Protein AF-A0A1B6FZK7-F1 (afdb_monomer)

Solvent-accessible surface area (backbone atoms only — not comparable to full-atom values): 5771 Å² total; per-residue (Å²): 124,84,52,75,45,79,44,79,48,74,49,73,49,76,48,64,55,76,93,79,42,51,47,35,37,44,37,37,37,37,30,40,36,41,39,35,43,72,48,100,46,32,34,38,40,30,53,40,81,36,28,35,19,69,41,79,46,75,32,84,74,42,88,84,46,84,75,63,69,93,72,48,66,68,41,81,47,97,65,76,62,66,64,30,38,40,35,35,57,97,88,44,76,78,49,77,51,79,128

Structure (mmCIF, N/CA/C/O backbone):
data_AF-A0A1B6FZK7-F1
#
_entry.id   AF-A0A1B6FZK7-F1
#
loop_
_atom_site.group_PDB
_atom_site.id
_atom_site.type_symbol
_atom_site.label_atom_id
_atom_site.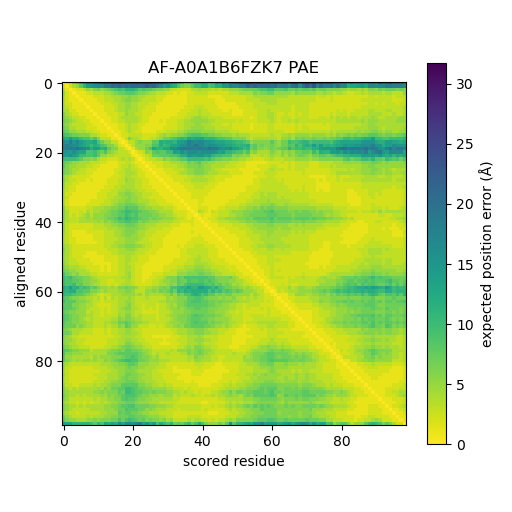label_alt_id
_atom_site.label_comp_id
_atom_site.label_asym_id
_atom_site.label_entity_id
_atom_site.label_seq_id
_atom_site.pdbx_PDB_ins_code
_atom_site.Cartn_x
_atom_site.Cartn_y
_atom_site.Cartn_z
_atom_site.occupancy
_atom_site.B_iso_or_equiv
_atom_site.auth_seq_id
_atom_site.auth_comp_id
_atom_site.auth_asym_id
_atom_site.auth_atom_id
_atom_site.pdbx_PDB_model_num
ATOM 1 N N . ALA A 1 1 ? -15.516 -9.592 17.892 1.00 57.16 1 ALA A N 1
ATOM 2 C CA . ALA A 1 1 ? -14.551 -9.012 16.940 1.00 57.16 1 ALA A CA 1
ATOM 3 C C . ALA A 1 1 ? -13.152 -9.338 17.444 1.00 57.16 1 ALA A C 1
ATOM 5 O O . ALA A 1 1 ? -12.809 -8.875 18.520 1.00 57.16 1 ALA A O 1
ATOM 6 N N . ASN A 1 2 ? -12.424 -10.224 16.760 1.00 71.50 2 ASN A N 1
ATOM 7 C CA . ASN A 1 2 ? -11.014 -10.521 17.054 1.00 71.50 2 ASN A CA 1
ATOM 8 C C . ASN A 1 2 ? -10.342 -11.149 15.820 1.00 71.50 2 ASN A C 1
ATOM 10 O O . ASN A 1 2 ? -9.651 -12.160 15.904 1.00 71.50 2 ASN A O 1
ATOM 14 N N . THR A 1 3 ? -10.671 -10.616 14.643 1.00 90.12 3 THR A N 1
ATOM 15 C CA . THR A 1 3 ? -10.208 -11.161 13.367 1.00 90.12 3 THR A CA 1
ATOM 16 C C . THR A 1 3 ? -9.050 -10.315 12.872 1.00 90.12 3 THR A C 1
ATOM 18 O O . THR A 1 3 ? -9.173 -9.091 12.759 1.00 90.12 3 THR A O 1
ATOM 21 N N . GLN A 1 4 ? -7.941 -10.984 12.572 1.00 95.19 4 GLN A N 1
ATOM 22 C CA . GLN A 1 4 ? -6.811 -10.411 11.861 1.00 95.19 4 GLN A CA 1
ATOM 23 C C . GLN A 1 4 ? -6.845 -10.889 10.413 1.00 95.19 4 GLN A C 1
ATOM 25 O O . GLN A 1 4 ? -6.980 -12.082 10.148 1.00 95.19 4 GLN A O 1
ATOM 30 N N . TYR A 1 5 ? -6.695 -9.947 9.493 1.00 96.81 5 TYR A N 1
ATOM 31 C CA . TYR A 1 5 ? -6.536 -10.206 8.073 1.00 96.81 5 TYR A CA 1
ATOM 32 C C . TYR A 1 5 ? -5.112 -9.863 7.661 1.00 96.81 5 TYR A C 1
ATOM 34 O O . TYR A 1 5 ? -4.572 -8.826 8.057 1.00 96.81 5 TYR A O 1
ATOM 42 N N . GLU A 1 6 ? -4.520 -10.722 6.844 1.00 97.75 6 GLU A N 1
ATOM 43 C CA . GLU A 1 6 ? -3.172 -10.540 6.323 1.00 97.75 6 GLU A CA 1
ATOM 44 C C . GLU A 1 6 ? -3.222 -10.438 4.804 1.00 97.75 6 GLU A C 1
ATOM 46 O O . GLU A 1 6 ? -3.808 -11.287 4.132 1.00 97.75 6 GLU A O 1
ATOM 51 N N . TYR A 1 7 ? -2.598 -9.396 4.263 1.00 98.00 7 TYR A N 1
ATOM 52 C CA . TYR A 1 7 ? -2.557 -9.138 2.831 1.00 98.00 7 TYR A CA 1
ATOM 53 C C . TYR A 1 7 ? -1.121 -8.936 2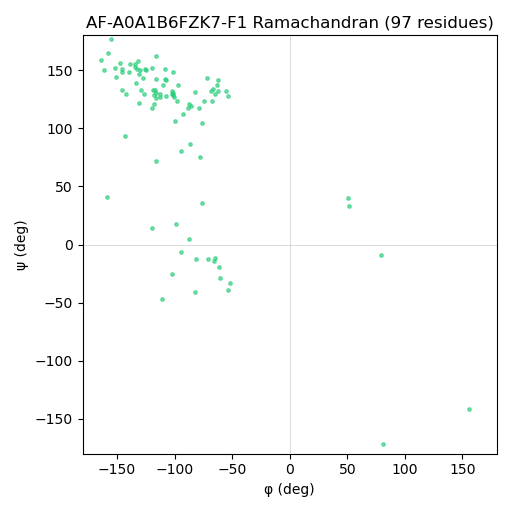.365 1.00 98.00 7 TYR A C 1
ATOM 55 O O . TYR A 1 7 ? -0.307 -8.301 3.037 1.00 98.00 7 TYR A O 1
ATOM 63 N N . LYS A 1 8 ? -0.832 -9.425 1.159 1.00 98.00 8 LYS A N 1
ATOM 64 C CA . LYS A 1 8 ? 0.352 -9.030 0.398 1.00 98.00 8 LYS A CA 1
ATOM 65 C C . LYS A 1 8 ? -0.039 -7.877 -0.518 1.00 98.00 8 LYS A C 1
ATOM 67 O O . LYS A 1 8 ? -0.817 -8.062 -1.451 1.00 98.00 8 LYS A O 1
ATOM 72 N N . LEU A 1 9 ? 0.494 -6.691 -0.255 1.00 96.69 9 LEU A N 1
ATOM 73 C CA . LEU A 1 9 ? 0.315 -5.534 -1.120 1.00 96.69 9 LEU A CA 1
ATOM 74 C C . LEU A 1 9 ? 1.319 -5.609 -2.269 1.00 96.69 9 LEU A C 1
ATOM 76 O O . LEU A 1 9 ? 2.516 -5.789 -2.044 1.00 96.69 9 LEU A O 1
ATOM 80 N N . ARG A 1 10 ? 0.833 -5.418 -3.494 1.00 96.38 10 ARG A N 1
ATOM 81 C CA . ARG A 1 10 ? 1.651 -5.131 -4.673 1.00 96.38 10 ARG A CA 1
ATOM 82 C C . ARG A 1 10 ? 1.077 -3.899 -5.354 1.00 96.38 10 ARG A C 1
ATOM 84 O O . ARG A 1 10 ? -0.130 -3.812 -5.554 1.00 96.38 10 ARG A O 1
ATOM 91 N N . GLY A 1 11 ? 1.940 -2.962 -5.707 1.00 94.94 11 GLY A N 1
ATOM 92 C CA . GLY A 1 11 ? 1.563 -1.747 -6.416 1.00 94.94 11 GLY A CA 1
ATOM 93 C C . GLY A 1 11 ? 2.580 -1.432 -7.494 1.00 94.94 11 GLY A C 1
ATOM 94 O O . GLY A 1 11 ? 3.738 -1.843 -7.409 1.00 94.94 11 GLY A O 1
ATOM 95 N N . ARG A 1 12 ? 2.156 -0.702 -8.518 1.00 95.25 12 ARG A N 1
ATOM 96 C CA . ARG A 1 12 ? 3.073 -0.156 -9.513 1.00 95.25 12 ARG A CA 1
ATOM 97 C C . ARG A 1 12 ? 2.524 1.126 -10.099 1.00 95.25 12 ARG A C 1
ATOM 99 O O . ARG A 1 12 ? 1.325 1.231 -10.350 1.00 95.25 12 ARG A O 1
ATOM 106 N N . THR A 1 13 ? 3.434 2.040 -10.379 1.00 94.69 13 THR A N 1
ATOM 107 C CA . THR A 1 13 ? 3.156 3.310 -11.035 1.00 94.69 13 THR A CA 1
ATOM 108 C C . THR A 1 13 ? 4.165 3.452 -12.155 1.00 94.69 13 THR A C 1
ATOM 110 O O . THR A 1 13 ? 5.367 3.392 -11.907 1.00 94.69 13 THR A O 1
ATOM 113 N N . LEU A 1 14 ? 3.682 3.598 -13.385 1.00 94.00 14 LEU A N 1
ATOM 114 C CA . LEU A 1 14 ? 4.517 3.673 -14.579 1.00 94.00 14 LEU A CA 1
ATOM 115 C C . LEU A 1 14 ? 4.084 4.870 -15.422 1.00 94.00 14 LEU A C 1
ATOM 117 O O . LEU A 1 14 ? 2.898 5.189 -15.487 1.00 94.00 14 LEU A O 1
ATOM 121 N N . THR A 1 15 ? 5.045 5.486 -16.093 1.00 92.81 15 THR A N 1
ATOM 122 C CA . THR A 1 15 ? 4.846 6.501 -17.126 1.00 92.81 15 THR A CA 1
ATOM 123 C C . THR A 1 15 ? 5.562 6.069 -18.404 1.00 92.81 15 THR A C 1
ATOM 125 O O . THR A 1 15 ? 6.567 5.355 -18.338 1.00 92.81 15 THR A O 1
ATOM 128 N N . ALA A 1 16 ? 5.039 6.476 -19.558 1.00 90.94 16 ALA A N 1
ATOM 129 C CA . ALA A 1 16 ? 5.631 6.215 -20.866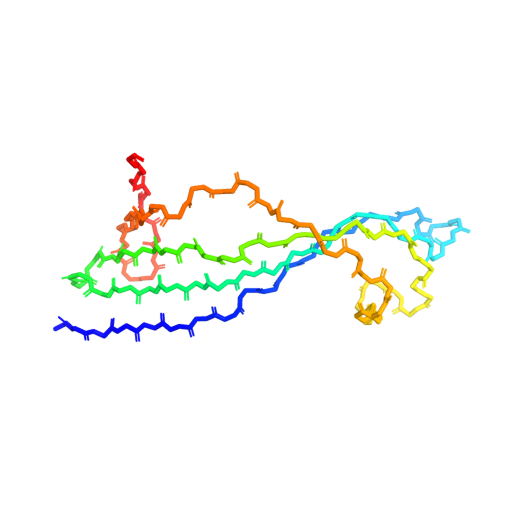 1.00 90.94 16 ALA A CA 1
ATOM 130 C C . ALA A 1 16 ? 5.252 7.305 -21.872 1.00 90.94 16 ALA A C 1
ATOM 132 O O . ALA A 1 16 ? 4.170 7.892 -21.799 1.00 90.94 16 ALA A O 1
ATOM 133 N N . LEU A 1 17 ? 6.123 7.515 -22.859 1.00 86.06 17 LEU A N 1
ATOM 134 C CA . LEU A 1 17 ? 5.816 8.272 -24.071 1.00 86.06 17 LEU A CA 1
ATOM 135 C C . LEU A 1 17 ? 5.368 7.293 -25.159 1.00 86.06 17 LEU A C 1
ATOM 137 O O . LEU A 1 17 ? 6.145 6.907 -26.029 1.00 86.06 17 LEU A O 1
ATOM 141 N N . HIS A 1 18 ? 4.100 6.888 -25.096 1.00 76.12 18 HIS A N 1
ATOM 142 C CA . HIS A 1 18 ? 3.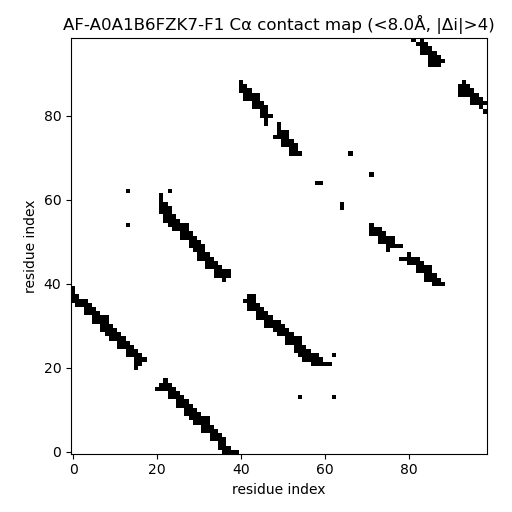564 5.778 -25.895 1.00 76.12 18 HIS A CA 1
ATOM 143 C C . HIS A 1 18 ? 3.629 5.997 -27.420 1.00 76.12 18 HIS A C 1
ATOM 145 O O . HIS A 1 18 ? 3.565 5.049 -28.187 1.00 76.12 18 HIS A O 1
ATOM 151 N N . GLN A 1 19 ? 3.777 7.247 -27.871 1.00 76.75 19 GLN A N 1
ATOM 152 C CA . GLN A 1 19 ? 3.903 7.599 -29.291 1.00 76.75 19 GLN A CA 1
ATOM 153 C C . GLN A 1 19 ? 5.325 7.414 -29.848 1.00 76.75 19 GLN A C 1
ATOM 155 O O . GLN A 1 19 ? 5.513 7.493 -31.058 1.00 76.75 19 GLN A O 1
ATOM 160 N N . VAL A 1 20 ? 6.324 7.215 -28.980 1.00 78.06 20 VAL A N 1
ATOM 161 C CA . VAL A 1 20 ? 7.745 7.167 -29.361 1.00 78.06 20 VAL A CA 1
ATOM 162 C C . VAL A 1 20 ? 8.308 5.758 -29.207 1.00 78.06 20 VAL A C 1
ATOM 164 O O . VAL A 1 20 ? 8.990 5.271 -30.103 1.00 78.06 20 VAL A O 1
ATOM 167 N N . ALA A 1 21 ? 8.034 5.105 -28.076 1.00 79.00 21 ALA A N 1
ATOM 168 C CA . ALA A 1 21 ? 8.473 3.743 -27.800 1.00 79.00 21 ALA A CA 1
ATOM 169 C C . ALA A 1 21 ? 7.684 3.143 -26.631 1.00 79.00 21 ALA A C 1
ATOM 171 O O . ALA A 1 21 ? 7.219 3.864 -25.744 1.00 79.00 21 ALA A O 1
ATOM 172 N N . ASP A 1 22 ? 7.664 1.815 -26.545 1.00 84.19 22 ASP A N 1
ATOM 173 C CA . ASP A 1 22 ? 7.143 1.071 -25.392 1.00 84.19 22 ASP A CA 1
ATOM 174 C C . ASP A 1 22 ? 8.108 1.076 -24.194 1.00 84.19 22 ASP A C 1
ATOM 176 O O . ASP A 1 22 ? 8.236 0.097 -23.458 1.00 84.19 22 ASP A O 1
ATOM 180 N N . GLN A 1 23 ? 8.817 2.185 -23.987 1.00 88.50 23 GLN A N 1
ATOM 181 C CA . GLN A 1 23 ? 9.710 2.364 -22.853 1.00 88.50 23 GLN A CA 1
ATOM 182 C C . GLN A 1 23 ? 8.926 2.948 -21.679 1.00 88.50 23 GLN A C 1
ATOM 184 O O . GLN A 1 23 ? 8.432 4.077 -21.734 1.00 88.50 23 GLN A O 1
ATOM 189 N N . TYR A 1 24 ? 8.863 2.188 -20.592 1.00 92.81 24 TYR A N 1
ATOM 190 C CA . TYR A 1 24 ? 8.216 2.598 -19.356 1.00 92.81 24 TYR A CA 1
ATOM 191 C C . TYR A 1 24 ? 9.259 2.901 -18.288 1.00 92.81 24 TYR A C 1
ATOM 193 O O . TYR A 1 24 ? 10.280 2.220 -18.158 1.00 92.81 24 TYR A O 1
ATOM 201 N N . SER A 1 25 ? 8.985 3.934 -17.499 1.00 93.75 25 SER A N 1
ATOM 202 C CA . SER A 1 25 ? 9.752 4.266 -16.300 1.00 93.75 25 SER A CA 1
ATOM 203 C C . SER A 1 25 ? 8.820 4.484 -15.116 1.00 93.75 25 SER A C 1
ATOM 205 O O . SER A 1 25 ? 7.672 4.890 -15.289 1.00 93.75 25 SER A O 1
ATOM 207 N N . GLY A 1 26 ? 9.286 4.203 -13.906 1.00 95.12 26 GLY A N 1
ATOM 208 C CA . GLY A 1 26 ? 8.483 4.388 -12.700 1.00 95.12 26 GLY A CA 1
ATOM 209 C C . GLY A 1 26 ? 8.953 3.500 -11.564 1.00 95.12 26 GLY A C 1
ATOM 210 O O . GLY A 1 26 ? 10.153 3.294 -11.394 1.00 95.12 26 GLY A O 1
ATOM 211 N N . MET A 1 27 ? 8.014 2.964 -10.789 1.00 95.88 27 MET A N 1
ATOM 212 C CA . MET A 1 27 ? 8.335 2.102 -9.656 1.00 95.88 27 MET A CA 1
ATOM 213 C C . MET A 1 27 ? 7.297 1.006 -9.437 1.00 95.88 27 MET A C 1
ATOM 215 O O . MET A 1 27 ? 6.103 1.179 -9.692 1.00 95.88 27 MET A O 1
ATOM 219 N N . VAL A 1 28 ? 7.762 -0.107 -8.886 1.00 97.00 28 VAL A N 1
ATOM 220 C CA . VAL A 1 28 ? 6.925 -1.132 -8.260 1.00 97.00 28 VAL A CA 1
ATOM 221 C C . VAL A 1 28 ? 7.127 -1.086 -6.752 1.00 97.00 28 VAL A C 1
ATOM 223 O O . VAL A 1 28 ? 8.205 -0.737 -6.275 1.00 97.00 28 VAL A O 1
ATOM 226 N N . MET A 1 29 ? 6.106 -1.467 -5.994 1.00 97.25 29 MET A N 1
ATOM 227 C CA . MET A 1 29 ? 6.157 -1.588 -4.541 1.00 97.25 29 MET A CA 1
ATOM 228 C C . MET A 1 29 ? 5.553 -2.907 -4.076 1.00 97.25 29 MET A C 1
ATOM 230 O O . MET A 1 29 ? 4.634 -3.444 -4.703 1.00 97.25 29 MET A O 1
ATOM 234 N N . ARG A 1 30 ? 6.047 -3.406 -2.947 1.00 97.75 30 ARG A N 1
ATOM 235 C CA . ARG A 1 30 ? 5.477 -4.545 -2.230 1.00 97.75 30 ARG A CA 1
ATOM 236 C C . ARG A 1 30 ? 5.512 -4.303 -0.729 1.00 97.75 30 ARG A C 1
ATOM 238 O O . ARG A 1 30 ? 6.416 -3.627 -0.251 1.00 97.75 30 ARG A O 1
ATOM 245 N N . ALA A 1 31 ? 4.541 -4.837 -0.000 1.00 98.06 31 ALA A N 1
ATOM 246 C CA . ALA A 1 31 ? 4.510 -4.775 1.458 1.00 98.06 31 ALA A CA 1
ATOM 247 C C . ALA A 1 31 ? 3.626 -5.885 2.037 1.00 98.06 31 ALA A C 1
ATOM 249 O O . ALA A 1 31 ? 2.791 -6.463 1.337 1.00 98.06 31 ALA A O 1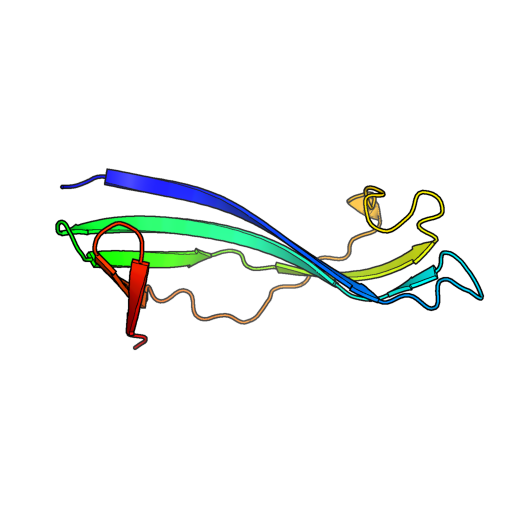
ATOM 250 N N . ASP A 1 32 ? 3.766 -6.119 3.335 1.00 98.00 32 ASP A N 1
ATOM 251 C CA . ASP A 1 32 ? 2.861 -6.949 4.121 1.00 98.00 32 ASP A CA 1
ATOM 252 C C . ASP A 1 32 ? 1.920 -6.042 4.915 1.00 98.00 32 ASP A C 1
ATOM 254 O O . ASP A 1 32 ? 2.374 -5.131 5.610 1.00 98.00 32 ASP A O 1
ATOM 258 N N . ILE A 1 33 ? 0.613 -6.278 4.820 1.00 97.88 33 ILE A N 1
ATOM 259 C CA . ILE A 1 33 ? -0.402 -5.493 5.524 1.00 97.88 33 ILE A CA 1
ATOM 260 C C . ILE A 1 33 ? -1.133 -6.393 6.509 1.00 97.88 33 ILE A C 1
ATOM 262 O O . ILE A 1 33 ? -1.688 -7.422 6.124 1.00 97.88 33 ILE A O 1
ATOM 266 N N . ARG A 1 34 ? -1.173 -5.979 7.775 1.00 97.69 34 ARG A N 1
ATOM 267 C CA . ARG A 1 34 ? -2.026 -6.587 8.799 1.00 97.69 34 ARG A CA 1
ATOM 268 C C . ARG A 1 34 ? -3.169 -5.645 9.124 1.00 97.69 34 ARG A C 1
ATOM 270 O O . ARG A 1 34 ? -2.932 -4.478 9.435 1.00 97.69 34 ARG A O 1
ATOM 277 N N . VAL A 1 35 ? -4.393 -6.156 9.065 1.00 97.06 35 VAL A N 1
ATOM 278 C CA . VAL A 1 35 ? -5.610 -5.428 9.429 1.00 97.06 35 VAL A CA 1
ATOM 279 C C . VAL A 1 35 ? -6.270 -6.139 10.598 1.00 97.06 35 VAL A C 1
ATOM 281 O O . VAL A 1 35 ? -6.625 -7.309 10.489 1.00 97.06 35 VAL A O 1
ATOM 284 N N . HIS A 1 36 ? -6.449 -5.435 11.708 1.00 96.56 36 HIS A N 1
ATOM 285 C CA . HIS A 1 36 ? -7.105 -5.955 12.901 1.00 96.56 36 HIS A CA 1
ATOM 286 C C . HIS A 1 36 ? -8.436 -5.238 13.136 1.00 96.56 36 HIS A C 1
ATOM 288 O O . HIS A 1 36 ? -8.474 -4.008 13.227 1.00 96.56 36 HIS A O 1
ATOM 294 N N . GLN A 1 37 ? -9.519 -6.002 13.279 1.00 94.31 37 GLN A N 1
ATOM 295 C CA . GLN A 1 37 ? -10.841 -5.461 13.593 1.00 94.31 37 GLN A CA 1
ATOM 296 C C . GLN A 1 37 ? -10.929 -5.069 15.076 1.00 94.31 37 GLN A C 1
ATOM 298 O O . GLN A 1 37 ? -11.076 -5.942 15.931 1.00 94.31 37 GLN A O 1
ATOM 303 N N . ASN A 1 38 ? -10.877 -3.773 15.404 1.00 92.19 38 ASN A N 1
ATOM 304 C CA . ASN A 1 38 ? -10.992 -3.330 16.801 1.00 92.19 38 ASN A CA 1
ATOM 305 C C . ASN A 1 38 ? -12.455 -3.251 17.267 1.00 92.19 38 ASN A C 1
ATOM 307 O O . ASN A 1 38 ? -12.763 -3.620 18.395 1.00 92.19 38 ASN A O 1
ATOM 311 N N . SER A 1 39 ? -13.354 -2.756 16.413 1.00 92.75 39 SER A N 1
ATOM 312 C CA . SER A 1 39 ? -14.802 -2.647 16.663 1.00 92.7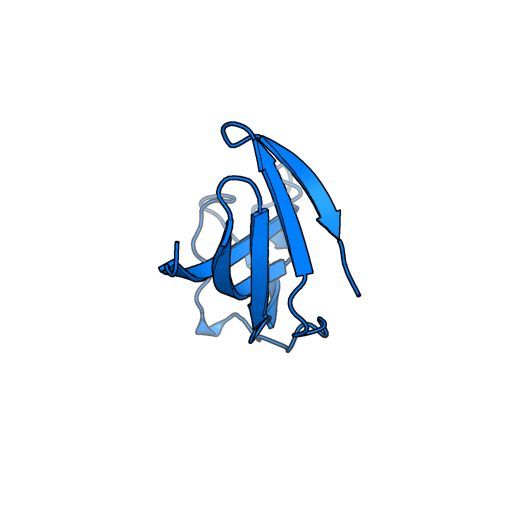5 39 SER A CA 1
ATOM 313 C C . SER A 1 39 ? -15.557 -2.631 15.333 1.00 92.75 39 SER A C 1
ATOM 315 O O . SER A 1 39 ? -14.917 -2.636 14.293 1.00 92.75 39 SER A O 1
ATOM 317 N N . GLU A 1 40 ? -16.892 -2.600 15.320 1.00 91.38 40 GLU A N 1
ATOM 318 C CA . GLU A 1 40 ? -17.700 -2.620 14.080 1.00 91.38 40 GLU A CA 1
ATOM 319 C C . GLU A 1 40 ? -17.296 -1.551 13.044 1.00 91.38 40 GLU A C 1
ATOM 321 O O . GLU A 1 40 ? -17.335 -1.813 11.848 1.00 91.38 40 GLU A O 1
ATOM 326 N N . ASN A 1 41 ? -16.847 -0.379 13.504 1.00 95.00 41 ASN A N 1
ATOM 327 C CA . ASN A 1 41 ? -16.568 0.792 12.664 1.00 95.00 41 ASN A CA 1
ATOM 328 C C . ASN A 1 41 ? -15.101 1.253 12.728 1.00 95.00 41 ASN A C 1
ATOM 330 O O . ASN A 1 41 ? -14.785 2.386 12.352 1.00 95.00 41 ASN A O 1
ATOM 334 N N . MET A 1 42 ? -14.199 0.422 13.262 1.00 95.75 42 MET A N 1
ATOM 335 C C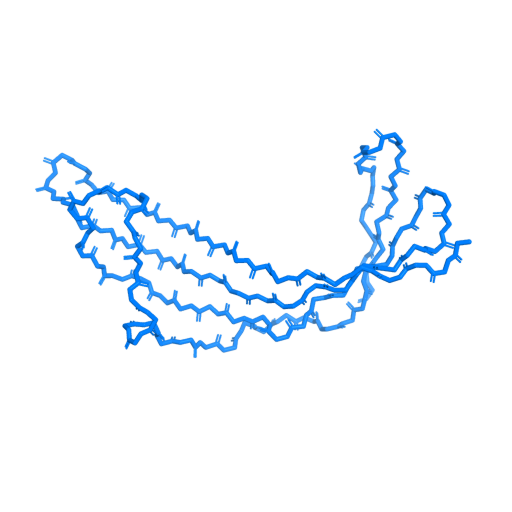A . MET A 1 42 ? -12.792 0.787 13.433 1.00 95.75 42 MET A CA 1
ATOM 336 C C . MET A 1 42 ? -11.850 -0.399 13.235 1.00 95.75 42 MET A C 1
ATOM 338 O O . MET A 1 42 ? -12.034 -1.466 13.831 1.00 95.75 42 MET A O 1
ATOM 342 N N . ILE A 1 43 ? -10.800 -0.165 12.447 1.00 96.44 43 ILE A N 1
ATOM 343 C CA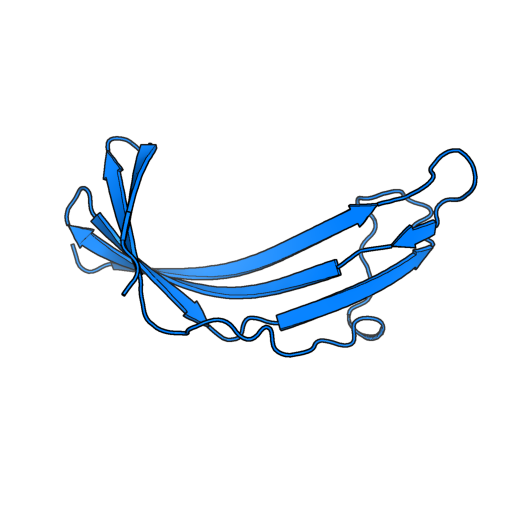 . ILE A 1 43 ? -9.699 -1.105 12.229 1.00 96.44 43 ILE A CA 1
ATOM 344 C C . ILE A 1 43 ? -8.344 -0.467 12.528 1.00 96.44 43 ILE A C 1
ATOM 346 O O . ILE A 1 43 ? -8.144 0.733 12.331 1.00 96.44 43 ILE A O 1
ATOM 350 N N . SER A 1 44 ? -7.395 -1.303 12.934 1.00 96.88 44 SER A N 1
ATOM 351 C CA . SER A 1 44 ? -5.976 -0.988 13.025 1.00 96.88 44 SER A CA 1
ATOM 352 C C . SER A 1 44 ? -5.279 -1.594 11.819 1.00 96.88 44 SER A C 1
ATOM 354 O O . SER A 1 44 ? -5.464 -2.776 11.531 1.00 96.88 44 SER A O 1
ATOM 356 N N . VAL A 1 45 ? -4.465 -0.802 11.133 1.00 97.12 45 VAL A N 1
ATOM 357 C CA . VAL A 1 45 ? -3.694 -1.227 9.967 1.00 97.12 45 VAL A CA 1
ATOM 358 C C . VAL A 1 45 ? -2.215 -1.056 10.265 1.00 97.12 45 VAL A C 1
ATOM 360 O O . VAL A 1 45 ? -1.786 -0.016 10.762 1.00 97.12 45 VAL A O 1
ATOM 363 N N . GLN A 1 46 ? -1.428 -2.077 9.950 1.00 97.31 46 GLN A N 1
ATOM 364 C CA . GLN A 1 46 ? 0.022 -2.048 10.066 1.00 97.31 46 GLN A CA 1
ATOM 365 C C . GLN A 1 46 ? 0.655 -2.445 8.735 1.00 97.31 46 GLN A C 1
ATOM 367 O O . GLN A 1 46 ? 0.315 -3.489 8.178 1.00 97.31 46 GLN A O 1
ATOM 372 N N . VAL A 1 47 ? 1.594 -1.629 8.256 1.00 97.06 47 VAL A N 1
ATOM 373 C CA . VAL A 1 47 ? 2.402 -1.915 7.065 1.00 97.06 47 VAL A CA 1
ATOM 374 C C . VAL A 1 47 ? 3.783 -2.382 7.509 1.00 97.06 47 VAL A C 1
ATOM 376 O O . VAL A 1 47 ? 4.428 -1.742 8.338 1.00 97.06 47 VAL A O 1
ATOM 379 N N . GLN A 1 48 ? 4.235 -3.505 6.967 1.00 96.94 48 GLN A N 1
ATOM 380 C CA . GLN A 1 48 ? 5.530 -4.108 7.270 1.00 96.94 48 GLN A CA 1
ATOM 381 C C . GLN A 1 48 ? 6.258 -4.465 5.978 1.00 96.94 48 GLN A C 1
ATOM 383 O O . GLN A 1 48 ? 5.636 -4.638 4.930 1.00 96.94 48 GLN A O 1
ATOM 388 N N . ASN A 1 49 ? 7.586 -4.582 6.060 1.00 96.62 49 ASN A N 1
ATOM 389 C CA . ASN A 1 49 ? 8.434 -5.046 4.957 1.00 96.62 49 ASN A CA 1
ATOM 390 C C . ASN A 1 49 ? 8.186 -4.293 3.638 1.00 96.62 49 ASN A C 1
ATOM 392 O O . ASN A 1 49 ? 8.267 -4.873 2.556 1.00 96.62 49 ASN A O 1
ATOM 396 N N . ALA A 1 50 ? 7.846 -3.003 3.728 1.00 97.56 50 ALA A N 1
ATOM 397 C CA . ALA A 1 50 ? 7.569 -2.192 2.556 1.00 97.56 50 ALA A CA 1
ATOM 398 C C . ALA A 1 50 ? 8.853 -1.995 1.753 1.00 97.56 50 ALA A C 1
ATOM 400 O O . ALA A 1 50 ? 9.856 -1.510 2.270 1.00 97.56 50 ALA A O 1
ATOM 401 N N . GLN A 1 51 ? 8.826 -2.377 0.488 1.00 98.12 51 GLN A N 1
ATOM 402 C CA . GLN A 1 51 ? 9.957 -2.290 -0.418 1.00 98.12 51 GLN A CA 1
ATOM 403 C C . GLN A 1 51 ? 9.497 -1.718 -1.746 1.00 98.12 51 GLN A C 1
ATOM 405 O O . GLN A 1 51 ? 8.348 -1.906 -2.153 1.00 98.12 51 GLN A O 1
ATOM 410 N N . TYR A 1 52 ? 10.410 -1.063 -2.445 1.00 97.75 52 TYR A N 1
ATOM 411 C CA . TYR A 1 52 ? 10.176 -0.577 -3.793 1.00 97.75 52 TYR A CA 1
ATOM 412 C C . TYR A 1 52 ? 11.357 -0.900 -4.699 1.00 97.75 52 TYR A C 1
ATOM 414 O O . TYR A 1 52 ? 12.472 -1.079 -4.221 1.00 97.75 52 TYR A O 1
ATOM 422 N N . ALA A 1 53 ? 11.110 -0.984 -5.998 1.00 97.81 53 ALA A N 1
ATOM 423 C CA . ALA A 1 53 ? 12.154 -1.068 -7.008 1.00 97.81 53 ALA A CA 1
ATOM 424 C C . ALA A 1 53 ? 11.826 -0.089 -8.133 1.00 97.81 53 ALA A C 1
ATOM 426 O O . ALA A 1 53 ? 10.666 0.036 -8.540 1.00 97.81 53 ALA A O 1
ATOM 427 N N . ASN A 1 54 ? 12.848 0.601 -8.631 1.00 96.81 54 ASN A N 1
ATOM 428 C CA . ASN A 1 54 ? 12.705 1.441 -9.811 1.00 96.81 54 ASN A CA 1
ATOM 429 C C . ASN A 1 54 ? 12.542 0.559 -11.048 1.00 96.81 54 ASN A C 1
ATOM 431 O O . ASN A 1 54 ? 13.169 -0.493 -11.169 1.00 96.81 54 ASN A O 1
ATOM 435 N N . VAL A 1 55 ? 11.705 1.014 -11.971 1.00 95.19 55 VAL A N 1
ATOM 436 C CA . VAL A 1 55 ? 11.477 0.374 -13.261 1.00 95.19 55 VAL A CA 1
ATOM 437 C C . VAL A 1 55 ? 12.024 1.281 -14.341 1.00 95.19 55 VAL A C 1
ATOM 439 O O . VAL A 1 55 ? 11.678 2.460 -14.402 1.00 95.19 55 VAL A O 1
ATOM 442 N N . HIS A 1 56 ? 12.833 0.698 -15.215 1.00 93.06 56 HIS A N 1
ATOM 443 C CA . HIS A 1 56 ? 13.206 1.270 -16.496 1.00 93.06 56 HIS A CA 1
ATOM 444 C C . HIS A 1 56 ? 13.289 0.121 -17.501 1.00 93.06 56 HIS A C 1
ATOM 446 O O . HIS A 1 56 ? 14.297 -0.580 -17.568 1.00 93.06 56 HIS A O 1
ATOM 452 N N . ALA A 1 57 ? 12.190 -0.138 -18.207 1.00 90.25 57 ALA A N 1
ATOM 453 C CA . ALA A 1 57 ? 12.044 -1.344 -19.014 1.00 90.25 57 ALA A CA 1
ATOM 454 C C . ALA A 1 57 ? 11.228 -1.085 -20.280 1.00 90.25 57 ALA A C 1
ATOM 456 O O . ALA A 1 57 ? 10.298 -0.277 -20.286 1.00 90.25 57 ALA A O 1
ATOM 457 N N . ASN A 1 58 ? 11.557 -1.829 -21.333 1.00 89.69 58 ASN A N 1
ATOM 458 C CA . ASN A 1 58 ? 10.704 -1.939 -22.503 1.00 89.69 58 ASN A CA 1
ATOM 459 C C . ASN A 1 58 ? 9.577 -2.933 -22.191 1.00 89.69 58 ASN A C 1
ATOM 461 O O . ASN A 1 58 ? 9.842 -4.104 -21.912 1.00 89.69 58 ASN A O 1
ATOM 465 N N . LEU A 1 59 ? 8.335 -2.457 -22.213 1.00 90.19 59 LEU A N 1
ATOM 466 C CA . LEU A 1 59 ? 7.134 -3.254 -21.984 1.00 90.19 59 LEU A CA 1
ATOM 467 C C . LEU A 1 59 ? 6.297 -3.254 -23.262 1.00 90.19 59 LEU A C 1
ATOM 469 O O . LEU A 1 59 ? 5.241 -2.632 -23.324 1.00 90.19 59 LEU A O 1
ATOM 473 N N . SER A 1 60 ? 6.774 -3.962 -24.288 1.00 84.69 60 SER A N 1
ATOM 474 C CA . SER A 1 60 ? 6.176 -3.952 -25.635 1.00 84.69 60 SER A CA 1
ATOM 475 C C . SER A 1 60 ? 4.758 -4.531 -25.704 1.00 84.69 60 SER A C 1
ATOM 477 O O . SER A 1 60 ? 4.092 -4.415 -26.723 1.00 84.69 60 SER A O 1
ATOM 479 N N . GLN A 1 61 ? 4.283 -5.188 -24.640 1.00 86.44 61 GLN A N 1
ATOM 480 C CA . GLN A 1 61 ? 2.889 -5.637 -24.506 1.00 86.44 61 GLN A CA 1
ATOM 481 C C . GLN A 1 61 ? 2.055 -4.662 -23.650 1.00 86.44 61 GLN A C 1
ATOM 483 O O . GLN A 1 61 ? 0.989 -5.002 -23.138 1.00 86.44 61 GLN A O 1
ATOM 488 N N . GLY A 1 62 ? 2.553 -3.434 -23.480 1.00 85.50 62 GLY A N 1
ATOM 489 C CA . GLY A 1 62 ? 1.907 -2.342 -22.767 1.00 85.50 62 GLY A CA 1
ATOM 490 C C . GLY A 1 62 ? 2.057 -2.411 -21.248 1.00 85.50 62 GLY A C 1
ATOM 491 O O . GLY A 1 62 ? 2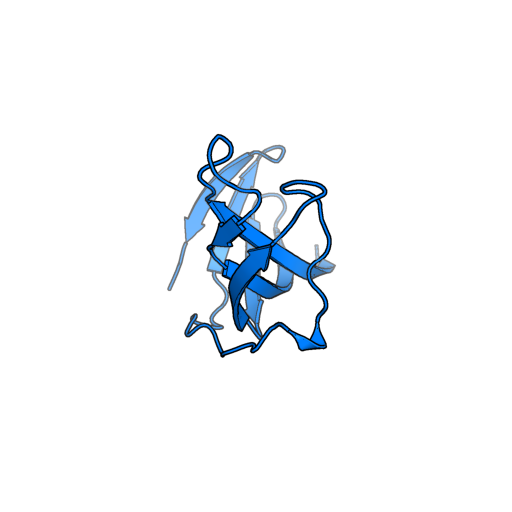.780 -3.236 -20.682 1.00 85.50 62 GLY A O 1
ATOM 492 N N . TRP A 1 63 ? 1.326 -1.529 -20.563 1.00 86.56 63 TRP A N 1
ATOM 493 C CA . TRP A 1 63 ? 1.403 -1.349 -19.111 1.00 86.56 63 TRP A CA 1
ATOM 494 C C . TRP A 1 63 ? 1.210 -2.657 -18.333 1.00 86.56 63 TRP A C 1
ATOM 496 O O . TRP A 1 63 ? 1.900 -2.870 -17.345 1.00 86.56 63 TRP A O 1
ATOM 506 N N . SER A 1 64 ? 0.306 -3.555 -18.747 1.00 88.62 64 SER A N 1
ATOM 507 C CA . SER A 1 64 ? 0.009 -4.850 -18.096 1.00 88.62 64 SER A CA 1
ATOM 508 C C . SER A 1 64 ? 1.152 -5.868 -18.127 1.00 88.62 64 SER A C 1
ATOM 510 O O . SER A 1 64 ? 1.105 -6.818 -17.347 1.00 88.62 64 SER A O 1
ATOM 512 N N . THR A 1 65 ? 2.186 -5.655 -18.946 1.00 91.50 65 THR A N 1
ATOM 513 C CA . THR A 1 65 ? 3.323 -6.577 -19.075 1.00 91.50 65 THR A CA 1
ATOM 514 C C . THR A 1 65 ? 3.957 -6.870 -17.705 1.00 91.50 65 THR A C 1
ATOM 516 O O . THR A 1 65 ? 4.283 -5.927 -16.969 1.00 91.50 65 THR A O 1
ATOM 519 N N . PRO A 1 66 ? 4.131 -8.151 -17.326 1.00 90.81 66 PRO A N 1
ATOM 520 C CA . PRO A 1 66 ? 4.874 -8.522 -16.128 1.00 90.81 66 PRO A CA 1
ATOM 521 C C . PRO A 1 66 ? 6.343 -8.106 -16.239 1.00 90.81 66 PRO A C 1
ATOM 523 O O . PRO A 1 66 ? 6.974 -8.313 -17.271 1.00 90.81 66 PRO A O 1
ATOM 526 N N . ILE A 1 67 ? 6.899 -7.564 -15.156 1.00 91.94 67 ILE A N 1
ATOM 527 C CA . ILE A 1 67 ? 8.332 -7.271 -15.057 1.00 91.94 67 ILE A CA 1
ATOM 528 C C . ILE A 1 67 ? 8.983 -8.437 -14.302 1.00 91.94 67 ILE A C 1
ATOM 530 O O . ILE A 1 67 ? 8.544 -8.730 -13.186 1.00 91.94 67 ILE A O 1
ATOM 534 N N . PRO A 1 68 ? 9.989 -9.119 -14.875 1.00 91.75 68 PRO A N 1
ATOM 535 C CA . PRO A 1 68 ? 10.687 -10.208 -14.199 1.00 91.75 68 PRO A CA 1
ATOM 536 C C . PRO A 1 68 ? 11.276 -9.782 -12.845 1.00 91.75 68 PRO A C 1
ATOM 538 O O . PRO A 1 68 ? 11.970 -8.773 -12.750 1.00 91.75 68 PRO A O 1
ATOM 541 N N . GLU A 1 69 ? 11.048 -10.573 -11.790 1.00 90.81 69 GLU A N 1
ATOM 542 C CA . GLU A 1 69 ? 11.522 -10.259 -10.426 1.00 90.81 69 GLU A CA 1
ATOM 543 C C . GLU A 1 69 ? 13.057 -10.147 -10.344 1.00 90.81 69 GLU A C 1
ATOM 545 O O . GLU A 1 69 ? 13.575 -9.365 -9.555 1.00 90.81 69 GLU A O 1
ATOM 550 N N . ASN A 1 70 ? 13.802 -10.860 -11.197 1.00 92.19 70 ASN A N 1
ATOM 551 C CA . ASN A 1 70 ? 15.266 -10.770 -11.259 1.00 92.19 70 ASN A CA 1
ATOM 552 C C . ASN A 1 70 ? 15.790 -9.444 -11.844 1.00 92.19 70 ASN A C 1
ATOM 554 O O . ASN A 1 70 ? 16.980 -9.167 -11.722 1.00 92.19 70 ASN A O 1
ATOM 558 N N . GLN A 1 71 ? 14.927 -8.635 -12.465 1.00 91.06 71 GLN A N 1
ATOM 559 C CA . GLN A 1 71 ? 15.247 -7.285 -12.945 1.00 91.06 71 GLN A CA 1
ATOM 560 C C . GLN A 1 71 ? 14.880 -6.204 -11.916 1.00 91.06 71 GLN A C 1
ATOM 562 O O . GLN A 1 71 ? 15.171 -5.026 -12.117 1.00 91.06 71 GLN A O 1
ATOM 567 N N . LEU A 1 72 ? 14.222 -6.587 -10.818 1.00 95.25 72 LEU A N 1
ATOM 568 C CA . LEU A 1 72 ? 13.744 -5.667 -9.796 1.00 95.25 72 LEU A CA 1
ATOM 569 C C . LEU A 1 72 ? 14.705 -5.647 -8.610 1.00 95.25 72 LEU A C 1
ATOM 571 O O . LEU A 1 72 ? 14.744 -6.548 -7.773 1.00 95.25 72 LEU A O 1
ATOM 575 N N . HIS A 1 73 ? 15.455 -4.557 -8.504 1.00 96.75 73 HIS A N 1
ATOM 576 C CA . HIS A 1 73 ? 16.346 -4.315 -7.376 1.00 96.75 73 HIS A CA 1
ATOM 577 C C . HIS A 1 73 ? 15.579 -3.643 -6.237 1.00 96.75 73 HIS A C 1
ATOM 579 O O . HIS A 1 73 ? 15.525 -2.417 -6.137 1.00 96.75 73 HIS A O 1
ATOM 585 N N . TYR A 1 74 ? 14.945 -4.462 -5.397 1.00 97.50 74 TYR A N 1
ATOM 586 C CA . TYR A 1 74 ? 14.159 -3.972 -4.269 1.00 97.50 74 TYR A CA 1
ATOM 587 C C . TYR A 1 74 ? 15.025 -3.328 -3.188 1.00 97.50 74 TYR A C 1
ATOM 589 O O . TYR A 1 74 ? 15.996 -3.907 -2.703 1.00 97.50 74 TYR A O 1
ATOM 597 N N . GLN A 1 75 ? 14.595 -2.149 -2.761 1.00 97.56 75 GLN A N 1
ATOM 598 C CA . GLN A 1 75 ? 15.142 -1.386 -1.654 1.00 97.56 75 GLN A CA 1
ATOM 599 C C . GLN A 1 75 ? 14.060 -1.170 -0.600 1.00 97.56 75 GLN A C 1
ATOM 601 O O . GLN A 1 75 ? 12.865 -1.133 -0.905 1.00 97.56 75 GLN A O 1
ATOM 606 N N . GLN A 1 76 ? 14.477 -1.033 0.656 1.00 97.19 76 GLN A N 1
ATOM 607 C CA . GLN A 1 76 ? 13.553 -0.772 1.752 1.00 97.19 76 GLN A CA 1
ATOM 608 C C . GLN A 1 76 ? 12.901 0.603 1.569 1.00 97.19 76 GLN A C 1
ATOM 610 O O . GLN A 1 76 ? 13.590 1.607 1.389 1.00 97.19 76 GLN A O 1
ATOM 615 N N . LEU A 1 77 ? 11.573 0.653 1.646 1.00 95.44 77 LEU A N 1
ATOM 616 C CA . LEU A 1 77 ? 10.833 1.904 1.728 1.00 95.44 77 LEU A CA 1
ATOM 617 C C . LEU A 1 77 ? 10.780 2.320 3.211 1.00 95.44 77 LEU A C 1
ATOM 619 O O . LEU A 1 77 ? 10.267 1.544 4.028 1.00 95.44 77 LEU A O 1
ATOM 623 N N . PRO A 1 78 ? 11.322 3.492 3.593 1.00 92.12 78 PRO A N 1
ATOM 624 C CA . PRO A 1 78 ? 11.425 3.904 4.991 1.00 92.12 78 PRO A CA 1
ATOM 625 C C . PRO A 1 78 ? 10.072 4.412 5.509 1.00 92.12 78 PRO A C 1
ATOM 627 O O . PRO A 1 78 ? 9.846 5.611 5.653 1.00 92.12 78 PRO A O 1
ATOM 630 N N . LEU A 1 79 ? 9.151 3.484 5.766 1.00 89.88 79 LEU A N 1
ATOM 631 C CA . LEU A 1 79 ? 7.858 3.753 6.391 1.00 89.88 79 LEU A CA 1
ATOM 632 C C . LEU A 1 79 ? 7.882 3.366 7.870 1.00 89.88 79 LEU A C 1
ATOM 634 O O . LEU A 1 79 ? 8.532 2.398 8.265 1.00 89.88 79 LEU A O 1
ATOM 638 N N . SER A 1 80 ? 7.117 4.097 8.681 1.00 91.88 80 SER A N 1
ATOM 639 C CA . SER A 1 80 ? 6.834 3.689 10.057 1.00 91.88 80 SER A CA 1
ATOM 640 C C . SER A 1 80 ? 6.081 2.358 10.060 1.00 91.88 80 SER A C 1
ATOM 642 O O . SER A 1 80 ? 5.080 2.204 9.362 1.00 91.88 80 SER A O 1
ATOM 644 N N . SER A 1 81 ? 6.531 1.413 10.883 1.00 91.25 81 SER A N 1
ATOM 645 C CA . SER A 1 81 ? 5.816 0.160 11.144 1.00 91.25 81 SER A CA 1
ATOM 646 C C . SER A 1 81 ? 4.807 0.285 12.290 1.00 91.25 81 SER A C 1
ATOM 648 O O . SER A 1 81 ? 4.207 -0.717 12.689 1.00 91.25 81 SER A O 1
ATOM 650 N N . LYS A 1 82 ? 4.607 1.490 12.847 1.00 95.69 82 LYS A N 1
ATOM 651 C CA . LYS A 1 82 ? 3.584 1.727 13.871 1.00 95.69 82 LYS A CA 1
ATOM 652 C C . LYS A 1 82 ? 2.186 1.550 13.262 1.00 95.69 82 LYS A C 1
ATOM 654 O O . LYS A 1 82 ? 1.930 2.090 12.185 1.00 95.69 82 LYS A O 1
ATOM 659 N N . PRO A 1 83 ? 1.274 0.825 13.930 1.00 96.19 83 PRO A N 1
ATOM 660 C CA . PRO A 1 83 ? -0.106 0.734 13.476 1.00 96.19 83 PRO A CA 1
ATOM 661 C C . PRO A 1 83 ? -0.799 2.102 13.469 1.00 96.19 83 PRO A C 1
ATOM 663 O O . PRO A 1 83 ? -0.630 2.889 14.399 1.00 96.19 83 PRO A O 1
ATOM 666 N N . PHE A 1 84 ? -1.633 2.342 12.462 1.00 97.00 84 PHE A N 1
ATOM 667 C CA . PHE A 1 84 ? -2.550 3.482 12.392 1.00 97.00 84 PHE A CA 1
ATOM 668 C C . PHE A 1 84 ? -4.000 2.986 12.396 1.00 97.00 84 PHE A C 1
ATOM 670 O O . PHE A 1 84 ? -4.263 1.807 12.150 1.00 97.00 84 PHE A O 1
ATOM 677 N N . GLN A 1 85 ? -4.956 3.860 12.701 1.00 97.44 85 GLN A N 1
ATOM 678 C CA . GLN A 1 85 ? -6.373 3.492 12.763 1.00 97.44 85 GLN A CA 1
ATOM 679 C C . GLN A 1 85 ? -7.156 4.077 11.594 1.00 97.44 85 GLN A C 1
ATOM 681 O O . GLN A 1 85 ? -6.946 5.226 11.202 1.00 97.44 85 GLN A O 1
ATOM 686 N N . LEU A 1 86 ? -8.106 3.300 11.081 1.00 97.50 86 LEU A N 1
ATOM 687 C CA . LEU A 1 86 ? -9.121 3.758 10.140 1.00 97.50 86 LEU A CA 1
ATOM 688 C C . LEU A 1 86 ? -10.493 3.633 10.791 1.00 97.50 86 LEU A C 1
ATOM 690 O O . LEU A 1 86 ? -10.846 2.570 11.306 1.00 97.50 86 LEU A O 1
ATOM 694 N N . LYS A 1 87 ? -11.277 4.711 10.734 1.00 97.19 87 LYS A N 1
ATOM 695 C CA . LYS A 1 87 ? -12.712 4.666 11.038 1.00 97.19 87 LYS A CA 1
ATOM 696 C C . LYS A 1 87 ? -13.479 4.558 9.735 1.00 97.19 87 LYS A C 1
ATOM 698 O O . LYS A 1 87 ? -13.151 5.249 8.766 1.00 97.19 87 LYS A O 1
ATOM 703 N N . TYR A 1 88 ? -14.488 3.703 9.717 1.00 96.25 88 TYR A N 1
ATOM 704 C CA . TYR A 1 88 ? -15.290 3.463 8.530 1.00 96.25 88 TYR A CA 1
ATOM 705 C C . TYR A 1 88 ? -16.735 3.137 8.905 1.00 96.25 88 TYR A C 1
ATOM 707 O O . TYR A 1 88 ? -17.012 2.691 10.014 1.00 96.25 88 TYR A O 1
ATOM 715 N N . LYS A 1 89 ? -17.663 3.368 7.978 1.00 96.19 89 LYS A N 1
ATOM 716 C CA . LYS A 1 89 ? -19.074 2.993 8.116 1.00 96.19 89 LYS A CA 1
ATOM 717 C C . LYS A 1 89 ? -19.580 2.518 6.764 1.00 96.19 89 LYS A C 1
ATOM 719 O O . LYS A 1 89 ? -19.379 3.207 5.768 1.00 96.19 89 LYS A O 1
ATOM 724 N N . ASN A 1 90 ? -20.219 1.349 6.717 1.00 93.12 90 ASN A N 1
ATOM 725 C CA . ASN A 1 90 ? -20.734 0.753 5.475 1.00 93.12 90 ASN A CA 1
ATOM 726 C C . ASN A 1 90 ? -19.675 0.700 4.350 1.00 93.12 90 ASN A C 1
ATOM 728 O O . ASN A 1 90 ? -19.959 1.016 3.200 1.00 93.12 90 ASN A O 1
ATOM 732 N N . GLY A 1 91 ? -18.426 0.371 4.702 1.00 91.06 91 GLY A N 1
ATOM 733 C CA . GLY A 1 91 ? -17.293 0.302 3.767 1.00 91.06 91 GLY A CA 1
ATOM 734 C C . GLY A 1 91 ? -16.656 1.645 3.385 1.00 91.06 91 GLY A C 1
ATOM 735 O O . GLY A 1 91 ? -15.580 1.651 2.793 1.00 91.06 91 GLY A O 1
ATOM 736 N N . VAL A 1 92 ? -17.252 2.782 3.757 1.00 96.88 92 VAL A N 1
ATOM 737 C CA . VAL A 1 92 ? -16.685 4.111 3.489 1.00 96.88 92 VAL A CA 1
ATOM 738 C C . VAL A 1 92 ? -15.742 4.508 4.618 1.00 96.88 92 VAL A C 1
ATOM 740 O O . VAL A 1 92 ? -16.164 4.604 5.771 1.00 96.88 92 VAL A O 1
ATOM 743 N N . ILE A 1 93 ? -14.472 4.762 4.293 1.00 97.00 93 ILE A N 1
ATOM 744 C CA . ILE A 1 93 ? -13.481 5.281 5.245 1.00 97.00 93 ILE A CA 1
ATOM 745 C C . ILE A 1 93 ? -13.768 6.765 5.494 1.00 97.00 93 ILE A C 1
ATOM 747 O O . ILE A 1 93 ? -13.783 7.559 4.556 1.00 97.00 93 ILE A O 1
ATOM 751 N N . SER A 1 94 ? -13.971 7.146 6.756 1.00 96.62 94 SER A N 1
ATOM 752 C CA . SER A 1 94 ? -14.282 8.527 7.150 1.00 96.62 94 SER A CA 1
ATOM 753 C C . SER A 1 94 ? -13.086 9.276 7.737 1.00 96.62 94 SER A C 1
ATOM 755 O O . SER A 1 94 ? -13.064 10.502 7.720 1.00 96.62 94 SER A O 1
ATOM 757 N N . SER A 1 95 ? -12.109 8.565 8.308 1.00 96.81 95 SER A N 1
ATOM 758 C CA . SER A 1 95 ? -10.920 9.192 8.897 1.00 96.81 95 SER A CA 1
ATOM 759 C C . SER A 1 95 ? -9.769 8.209 9.074 1.00 96.81 95 SER A C 1
ATOM 761 O O . SER A 1 95 ? -10.001 7.038 9.385 1.00 96.81 95 SER A O 1
ATOM 763 N N . MET A 1 96 ? -8.546 8.732 9.002 1.00 96.69 96 MET A N 1
ATOM 764 C CA . MET A 1 96 ? -7.305 8.040 9.343 1.00 96.69 96 MET A CA 1
ATOM 765 C C . MET A 1 96 ? -6.635 8.741 10.528 1.00 96.69 96 MET A C 1
ATOM 767 O O . MET A 1 96 ? -6.521 9.964 10.533 1.00 96.69 96 MET A O 1
ATOM 771 N N . VAL A 1 97 ? -6.204 7.973 11.529 1.00 95.38 97 VAL A N 1
ATOM 772 C CA . VAL A 1 97 ? -5.504 8.477 12.719 1.00 95.38 97 VAL A CA 1
ATOM 773 C C . VAL A 1 97 ? -4.120 7.838 12.774 1.00 95.38 97 VAL A C 1
ATOM 775 O O . VAL A 1 97 ? -4.010 6.617 12.889 1.00 95.38 97 VAL A O 1
ATOM 778 N N . VAL A 1 98 ? -3.083 8.669 12.685 1.00 93.94 98 VAL A N 1
ATOM 779 C CA . VAL A 1 98 ? -1.663 8.281 12.712 1.00 93.94 98 VAL A CA 1
ATOM 780 C C . VAL A 1 98 ? -1.013 8.894 13.954 1.00 93.94 98 VAL A C 1
ATOM 782 O O . VAL A 1 98 ? -1.373 10.010 14.333 1.00 93.94 98 VAL A O 1
ATOM 785 N N . SER A 1 99 ? -0.093 8.169 14.592 1.00 80.06 99 SER A N 1
ATOM 786 C CA . SER A 1 99 ? 0.585 8.546 15.842 1.00 80.06 99 SER A CA 1
ATOM 787 C C . SER A 1 99 ? 2.109 8.556 15.753 1.00 80.06 99 SER A C 1
ATOM 789 O O . SER A 1 99 ? 2.688 7.897 14.857 1.00 80.06 99 SER A O 1
#

Radius of gyration: 17.41 Å; Cα contacts (8 Å, |Δi|>4): 205; chains: 1; bounding box: 37×20×46 Å

Nearest PDB structures (foldseek):
  1lsh-assembly1_A  TM=6.642E-01  e=9.902E-02  Ichthyomyzon unicuspis
  5nxn-assembly1_C  TM=2.972E-01  e=2.531E+00  Providencia stuartii

InterPro domains:
  IPR001747 Vitellogenin, N-terminal [PF01347] (2-98)
  IPR015816 Vitellinogen, beta-sheet N-terminal [G3DSA:2.30.230.10] (1-99)
  IPR015819 Lipid transport protein, beta-sheet shell [SSF56968] (2-98)

Secondary structure (DSSP, 8-state):
---EEEEEEEEEEEEE-TTT-SEEEEEEEEEEEEEEEEETTEEEEEEEEEEEEEEEEE-TT-TTPPPPGGG---EE-----S-EEEEEETTEEEEEE--

Foldseek 3Di:
DWDKDKDKDKDWDWDDPVVPAQWIWGKIKIWIWIWTDPDPFKIKIFTHQIKMFIDTDRQVVHPPRDDDPVVGDIDGDPDDRDIKMFGHDPPHTDDIGDD

Organism: NCBI:txid1464854

Mean predicted aligned error: 4.41 Å

pLDDT: mean 92.91, std 6.49, range [57.16, 98.12]

Sequence (99 aa):
ANTQYEYKLRGRTLTALHQVADQYSGMVMRADIRVHQNSENMISVQVQNAQYANVHANLSQGWSTPIPENQLHYQQLPLSSKPFQLKYKNGVISSMVVS